Protein AF-A0A443KD99-F1 (afdb_monomer_lite)

Secondary structure (DSSP, 8-state):
--------S------S-TTSHHHHHHHHHHHHS-EE-TTS-EE----EEEE--SS-HHHHHHHHHHTGGGTEEEEEEEPPBTTBPPPSS-SS----EETTEEEEEEEHHHHHHHHHHHHHHHHHTT------

Foldseek 3Di:
DDDDDDDDDPDDDPPDDLVPPVVLVVVVCVQADWDADPVRDTDHNQAAEDECPDDCNLVLQLSCQVCVVSHYAYEYEDDDDPNDFDAQWDPDFAPDHHNRGGYTHGRPVNVVVVVVVVVVVCVVVPDDPDDD

Radius of gyration: 18.33 Å; chains: 1; bounding box: 35×51×42 Å

InterPro domains:
  IPR046454 Terminase large subunit GpA, endonuclease domain [PF20454] (13-112)

Structure (mmCIF, N/CA/C/O backbone):
data_AF-A0A443KD99-F1
#
_entry.id   AF-A0A443KD99-F1
#
loop_
_atom_site.group_PDB
_atom_site.id
_atom_site.type_symbol
_atom_site.label_atom_id
_atom_site.label_alt_id
_atom_site.label_comp_id
_atom_site.label_asym_id
_atom_site.label_entity_id
_atom_site.label_seq_id
_atom_site.pdbx_PDB_ins_code
_atom_site.Cartn_x
_atom_site.Cartn_y
_atom_site.Cartn_z
_atom_site.occupancy
_atom_site.B_iso_or_equiv
_atom_site.auth_seq_id
_atom_site.auth_comp_id
_atom_site.auth_asym_id
_atom_site.auth_atom_id
_atom_site.pdbx_PDB_model_num
ATOM 1 N N . MET A 1 1 ? 1.699 -33.274 19.079 1.00 33.53 1 MET A N 1
ATOM 2 C CA . MET A 1 1 ? 2.355 -32.580 20.207 1.00 33.53 1 MET A CA 1
ATOM 3 C C . MET A 1 1 ? 2.317 -31.090 19.929 1.00 33.53 1 MET A C 1
ATOM 5 O O . MET A 1 1 ? 2.845 -30.644 18.921 1.00 33.53 1 MET A O 1
ATOM 9 N N . SER A 1 2 ? 1.568 -30.382 20.767 1.00 38.94 2 SER A N 1
ATOM 10 C CA . SER A 1 2 ? 1.243 -28.957 20.718 1.00 38.94 2 SER A CA 1
ATOM 11 C C . SER A 1 2 ? 2.465 -28.048 20.771 1.00 38.94 2 SER A C 1
ATOM 13 O O . SER A 1 2 ? 3.396 -28.336 21.519 1.00 38.94 2 SER A O 1
ATOM 15 N N . ARG A 1 3 ? 2.362 -26.872 20.151 1.00 29.53 3 ARG A N 1
ATOM 16 C CA . ARG A 1 3 ? 2.808 -25.624 20.780 1.00 29.53 3 ARG A CA 1
ATOM 17 C C . ARG A 1 3 ? 1.853 -24.501 20.383 1.00 29.53 3 ARG A C 1
ATOM 19 O O . ARG A 1 3 ? 1.919 -23.978 19.279 1.00 29.53 3 ARG A O 1
ATOM 26 N N . SER A 1 4 ? 0.945 -24.187 21.301 1.00 40.94 4 SER A N 1
ATOM 27 C CA . SER A 1 4 ? 0.248 -22.906 21.343 1.00 40.94 4 SER A CA 1
ATOM 28 C C . SER A 1 4 ? 1.283 -21.830 21.672 1.00 40.94 4 SER A C 1
ATOM 30 O O . SER A 1 4 ? 2.039 -21.996 22.630 1.00 40.94 4 SER A O 1
ATOM 32 N N . LEU A 1 5 ? 1.333 -20.755 20.889 1.00 42.16 5 LEU A N 1
ATOM 33 C CA . LEU A 1 5 ? 2.074 -19.543 21.231 1.00 42.16 5 LEU A CA 1
ATOM 34 C C . LEU A 1 5 ? 1.080 -18.400 21.394 1.00 42.16 5 LEU A C 1
ATOM 36 O O . LEU A 1 5 ? 0.103 -18.297 20.653 1.00 42.16 5 LEU A O 1
ATOM 40 N N . GLY A 1 6 ? 1.313 -17.641 22.460 1.00 33.31 6 GLY A N 1
ATOM 41 C CA . GLY A 1 6 ? 0.412 -16.657 23.029 1.00 33.31 6 GLY A CA 1
ATOM 42 C C . GLY A 1 6 ? 0.097 -15.499 22.095 1.00 33.31 6 GLY A C 1
ATOM 43 O O . GLY A 1 6 ? 0.877 -15.116 21.228 1.00 33.31 6 GLY A O 1
ATOM 44 N N . SER A 1 7 ? -1.088 -14.950 22.324 1.00 47.06 7 SER A N 1
ATOM 45 C CA . SER A 1 7 ? -1.572 -13.702 21.766 1.00 47.06 7 SER A CA 1
ATOM 46 C C . SER A 1 7 ? -0.872 -12.516 22.434 1.00 47.06 7 SER A C 1
ATOM 48 O O . SER A 1 7 ? -1.241 -12.158 23.549 1.00 47.06 7 SER A O 1
ATOM 50 N N . GLU A 1 8 ? 0.078 -11.876 21.755 1.00 39.41 8 GLU A N 1
ATOM 51 C CA . GLU A 1 8 ? 0.564 -10.534 22.104 1.00 39.41 8 GLU A CA 1
ATOM 52 C C . GLU A 1 8 ? 0.848 -9.747 20.811 1.00 39.41 8 GLU A C 1
ATOM 54 O O . GLU A 1 8 ? 1.660 -10.161 19.991 1.00 39.41 8 GLU A O 1
ATOM 59 N N . GLY A 1 9 ? 0.147 -8.621 20.617 1.00 40.78 9 GLY A N 1
ATOM 60 C CA . GLY A 1 9 ? 0.371 -7.671 19.517 1.00 40.78 9 GLY A CA 1
ATOM 61 C C . GLY A 1 9 ? -0.291 -8.051 18.186 1.00 40.78 9 GLY A C 1
ATOM 62 O O . GLY A 1 9 ? 0.169 -8.934 17.473 1.00 40.78 9 GLY A O 1
ATOM 63 N N . GLY A 1 10 ? -1.369 -7.350 17.818 1.00 38.62 10 GLY A N 1
ATOM 64 C CA . GLY A 1 10 ? -2.154 -7.580 16.597 1.00 38.62 10 GLY A CA 1
ATOM 65 C C . GLY A 1 10 ? -1.436 -7.209 15.293 1.00 38.62 10 GLY A C 1
ATOM 66 O O . GLY A 1 10 ? -1.831 -6.264 14.617 1.00 38.62 10 GLY A O 1
ATOM 67 N N . GLY A 1 11 ? -0.400 -7.960 14.932 1.00 37.31 11 GLY A N 1
ATOM 68 C CA . GLY A 1 11 ? 0.094 -8.087 13.567 1.00 37.31 11 GLY A CA 1
ATOM 69 C C . GLY A 1 11 ? -0.147 -9.519 13.105 1.00 37.31 11 GLY A C 1
ATOM 70 O O . GLY A 1 11 ? 0.394 -10.452 13.689 1.00 37.31 11 GLY A O 1
ATOM 71 N N . HIS A 1 12 ? -0.976 -9.716 12.079 1.00 50.78 12 HIS A N 1
ATOM 72 C CA . HIS A 1 12 ? -1.122 -11.039 11.470 1.00 50.78 12 HIS A CA 1
ATOM 73 C C . HIS A 1 12 ? 0.092 -11.287 10.568 1.00 50.78 12 HIS A C 1
ATOM 75 O O . HIS A 1 12 ? 0.212 -10.689 9.499 1.00 50.78 12 HIS A O 1
ATOM 81 N N . VAL A 1 13 ? 1.033 -12.110 11.034 1.00 49.91 13 VAL A N 1
ATOM 82 C CA . VAL A 1 13 ? 2.176 -12.565 10.234 1.00 49.91 13 VAL A CA 1
ATOM 83 C C . VAL A 1 13 ? 1.740 -13.818 9.488 1.00 49.91 13 VAL A C 1
ATOM 85 O O . VAL A 1 13 ? 1.624 -14.896 10.067 1.00 49.91 13 VAL A O 1
ATOM 88 N N . THR A 1 14 ? 1.492 -13.682 8.187 1.00 53.12 14 THR A N 1
ATOM 89 C CA . THR A 1 14 ? 1.268 -14.843 7.323 1.00 53.12 14 THR A CA 1
ATOM 90 C C . THR A 1 14 ? 2.623 -15.273 6.765 1.00 53.12 14 THR A C 1
ATOM 92 O O . THR A 1 14 ? 3.064 -14.773 5.737 1.00 53.12 14 THR A O 1
ATOM 95 N N . GLU A 1 15 ? 3.333 -16.154 7.470 1.00 52.06 15 GLU A N 1
ATOM 96 C CA . GLU A 1 15 ? 4.566 -16.780 6.968 1.00 52.06 15 GLU A CA 1
ATOM 97 C C . GLU A 1 15 ? 4.201 -17.847 5.928 1.00 52.06 15 GLU A 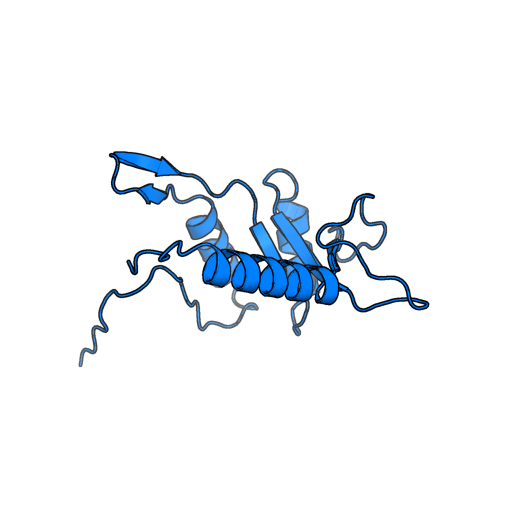C 1
ATOM 99 O O . GLU A 1 15 ? 4.204 -19.039 6.228 1.00 52.06 15 GLU A O 1
ATOM 104 N N . ARG A 1 16 ? 3.748 -17.427 4.739 1.00 54.94 16 ARG A N 1
ATOM 105 C CA . ARG A 1 16 ? 3.345 -18.330 3.648 1.00 54.94 16 ARG A CA 1
ATOM 106 C C . ARG A 1 16 ? 3.658 -17.737 2.278 1.00 54.94 16 ARG A C 1
ATOM 108 O O . ARG A 1 16 ? 3.660 -16.518 2.113 1.00 54.94 16 ARG A O 1
ATOM 115 N N . ASP A 1 17 ? 3.937 -18.615 1.318 1.00 57.75 17 ASP A N 1
ATOM 116 C CA . ASP A 1 17 ? 4.307 -18.266 -0.054 1.00 57.75 17 ASP A CA 1
ATOM 117 C C . ASP A 1 17 ? 3.156 -17.500 -0.752 1.00 57.75 17 ASP A C 1
ATOM 119 O O . ASP A 1 17 ? 2.040 -18.026 -0.824 1.00 57.75 17 ASP A O 1
ATOM 123 N N . PRO A 1 18 ? 3.374 -16.266 -1.257 1.00 58.03 18 PRO A N 1
ATOM 124 C CA . PRO A 1 18 ? 2.324 -15.478 -1.904 1.00 58.03 18 PRO A CA 1
ATOM 125 C C . PRO A 1 18 ? 1.807 -16.088 -3.216 1.00 58.03 18 PRO A C 1
ATOM 127 O O . PRO A 1 18 ? 0.795 -15.611 -3.740 1.00 58.03 18 PRO A O 1
ATOM 130 N N . ASP A 1 19 ? 2.488 -17.101 -3.762 1.00 59.34 19 ASP A N 1
ATOM 131 C CA 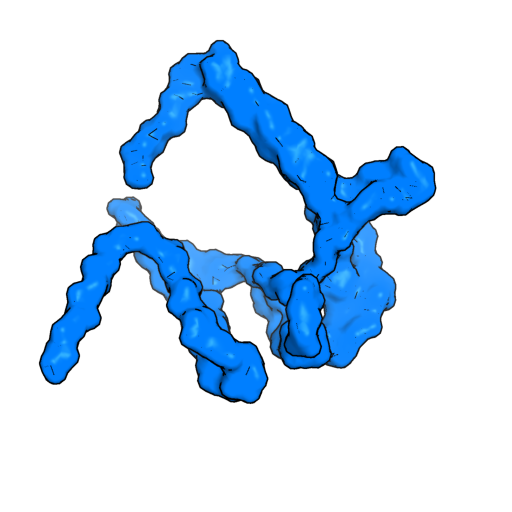. ASP A 1 19 ? 2.025 -17.851 -4.935 1.00 59.34 19 ASP A CA 1
ATOM 132 C C . ASP A 1 19 ? 0.924 -18.862 -4.593 1.00 59.34 19 ASP A C 1
ATOM 134 O O . ASP A 1 19 ? 0.201 -19.340 -5.473 1.00 59.34 19 ASP A O 1
ATOM 138 N N . GLU A 1 20 ? 0.706 -19.142 -3.309 1.00 64.88 20 GLU A N 1
ATOM 139 C CA . GLU A 1 20 ? -0.433 -19.934 -2.891 1.00 64.88 20 GLU A CA 1
ATOM 140 C C . GLU A 1 20 ? -1.698 -19.060 -2.845 1.00 64.88 20 GLU A C 1
ATOM 142 O O . GLU A 1 20 ? -1.835 -18.147 -2.029 1.00 64.88 20 GLU A O 1
ATOM 147 N N . GLY A 1 21 ? -2.686 -19.373 -3.693 1.00 67.19 21 GLY A N 1
ATOM 148 C CA . GLY A 1 21 ? -3.940 -18.610 -3.803 1.00 67.19 21 GLY A CA 1
ATOM 149 C C . GLY A 1 21 ? -4.710 -18.414 -2.484 1.00 67.19 21 GLY A C 1
ATOM 150 O O . GLY A 1 21 ? -5.529 -17.500 -2.378 1.00 67.19 21 GLY A O 1
ATOM 151 N N . HIS A 1 22 ? -4.421 -19.220 -1.458 1.00 78.12 22 HIS A N 1
ATOM 152 C CA . HIS A 1 22 ? -5.004 -19.080 -0.126 1.00 78.12 22 HIS A CA 1
ATOM 153 C C . HIS A 1 22 ? -4.542 -17.801 0.608 1.00 78.12 22 HIS A C 1
ATOM 155 O O . HIS A 1 22 ? -5.304 -17.270 1.413 1.00 78.12 22 HIS A O 1
ATOM 161 N N . VAL A 1 23 ? -3.349 -17.266 0.308 1.00 84.88 23 VAL A N 1
ATOM 162 C CA . VAL A 1 23 ? -2.808 -16.051 0.950 1.00 84.88 23 VAL A CA 1
ATOM 163 C C . VAL A 1 23 ? -3.633 -14.819 0.582 1.00 84.88 23 VAL A C 1
ATOM 165 O O . VAL A 1 23 ? -3.979 -14.012 1.443 1.00 84.88 23 VAL A O 1
ATOM 168 N N . TRP A 1 24 ? -4.019 -14.688 -0.688 1.00 89.31 24 TRP A N 1
ATOM 169 C CA . TRP A 1 24 ? -4.824 -13.557 -1.159 1.00 89.31 24 TRP A CA 1
ATOM 170 C C . TRP A 1 24 ? -6.253 -13.583 -0.612 1.00 89.31 24 TRP A C 1
ATOM 172 O O . TRP A 1 24 ? -6.808 -12.532 -0.290 1.00 89.31 24 TRP A O 1
ATOM 182 N N . ALA A 1 25 ? -6.842 -14.774 -0.479 1.00 90.94 25 ALA A N 1
ATOM 183 C CA . ALA A 1 25 ? -8.156 -14.943 0.139 1.00 90.94 25 ALA A CA 1
ATOM 184 C C . ALA A 1 25 ? -8.125 -14.595 1.636 1.00 90.94 25 ALA A C 1
ATOM 186 O O . ALA A 1 25 ? -9.025 -13.922 2.139 1.00 90.94 25 ALA A O 1
ATOM 187 N N . GLU A 1 26 ? -7.063 -14.998 2.333 1.00 91.12 26 GLU A N 1
ATOM 188 C CA . GLU A 1 26 ? -6.846 -14.647 3.735 1.00 91.12 26 GLU A CA 1
ATOM 189 C C . GLU A 1 26 ? -6.632 -13.136 3.911 1.00 91.12 26 GLU A C 1
ATOM 191 O O . GLU A 1 26 ? -7.225 -12.530 4.802 1.00 91.12 26 GLU A O 1
ATOM 196 N N . LEU A 1 27 ? -5.871 -12.491 3.020 1.00 91.88 27 LEU A N 1
ATOM 197 C CA . LEU A 1 27 ? -5.701 -11.037 3.031 1.00 91.88 27 LEU A CA 1
ATOM 198 C C . LEU A 1 27 ? -7.034 -10.300 2.850 1.00 91.88 27 LEU A C 1
ATOM 200 O O . LEU A 1 27 ? -7.285 -9.301 3.526 1.00 91.88 27 LEU A O 1
ATOM 204 N N . ASP A 1 28 ? -7.905 -10.787 1.967 1.00 94.00 28 ASP A N 1
ATOM 205 C CA . ASP A 1 28 ? -9.251 -10.236 1.817 1.00 94.00 28 ASP A CA 1
ATOM 206 C C . ASP A 1 28 ? -10.088 -10.395 3.079 1.00 94.00 28 ASP A C 1
ATOM 208 O O . ASP A 1 28 ? -10.774 -9.449 3.476 1.00 94.00 28 ASP A O 1
ATOM 212 N N . ARG A 1 29 ? -10.020 -11.571 3.712 1.00 94.38 29 ARG A N 1
ATOM 213 C CA . ARG A 1 29 ? -10.704 -11.832 4.977 1.00 94.38 29 ARG A CA 1
ATOM 214 C C . ARG A 1 29 ? -10.253 -10.822 6.026 1.00 94.38 29 ARG A C 1
ATOM 216 O O . ARG A 1 29 ? -11.086 -10.100 6.553 1.00 94.38 29 ARG A O 1
ATOM 223 N N . ILE A 1 30 ? -8.944 -10.695 6.247 1.00 93.50 30 ILE A N 1
ATOM 224 C CA . ILE A 1 30 ? -8.361 -9.758 7.220 1.00 93.50 30 ILE A CA 1
ATOM 225 C C . ILE A 1 30 ? -8.772 -8.316 6.921 1.00 93.50 30 ILE A C 1
ATOM 227 O O . ILE A 1 30 ? -9.159 -7.583 7.825 1.00 93.50 30 ILE A O 1
ATOM 231 N N . ARG A 1 31 ? -8.694 -7.890 5.654 1.00 94.81 31 ARG A N 1
ATOM 232 C CA . ARG A 1 31 ? -9.037 -6.517 5.260 1.00 94.81 31 ARG A CA 1
ATOM 233 C C . ARG A 1 31 ? -10.501 -6.173 5.505 1.00 94.81 31 ARG A C 1
ATOM 235 O O . ARG A 1 31 ? -10.811 -5.017 5.785 1.00 94.81 31 ARG A O 1
ATOM 242 N N . ARG A 1 32 ? -11.398 -7.136 5.299 1.00 94.81 32 ARG A N 1
ATOM 243 C CA . ARG A 1 32 ? -12.848 -6.929 5.396 1.00 94.81 32 ARG A CA 1
ATOM 244 C C . ARG A 1 32 ? -13.379 -7.197 6.801 1.00 94.81 32 ARG A C 1
ATOM 246 O O . ARG A 1 32 ? -14.463 -6.708 7.121 1.00 94.81 32 ARG A O 1
ATOM 253 N N . GLU A 1 33 ? -12.618 -7.915 7.624 1.00 95.25 33 GLU A N 1
ATOM 254 C CA . GLU A 1 33 ? -12.948 -8.188 9.018 1.00 95.25 33 GLU A CA 1
ATOM 255 C C . GLU A 1 33 ? -13.107 -6.869 9.799 1.00 95.25 33 GLU A C 1
ATOM 257 O O . GLU A 1 33 ? -12.209 -6.017 9.789 1.00 95.25 33 GLU A O 1
ATOM 262 N N . PRO A 1 34 ? -14.244 -6.663 10.479 1.00 95.25 34 PRO A N 1
ATOM 263 C CA . PRO A 1 34 ? -14.415 -5.530 11.371 1.00 95.25 34 PRO A CA 1
ATOM 264 C C . PRO A 1 34 ? -13.509 -5.665 12.607 1.00 95.25 34 PRO A C 1
ATOM 266 O O . PRO A 1 34 ? -13.449 -6.716 13.238 1.00 95.25 34 PRO A O 1
ATOM 269 N N . ILE A 1 35 ? -12.824 -4.587 12.986 1.00 94.69 35 ILE A N 1
ATOM 270 C CA . ILE A 1 35 ? -11.893 -4.563 14.121 1.00 94.69 35 ILE A CA 1
ATOM 271 C C . ILE A 1 35 ? -12.611 -3.967 15.341 1.00 94.69 35 ILE A C 1
ATOM 273 O O . ILE A 1 35 ? -12.860 -2.754 15.351 1.00 94.69 35 ILE A O 1
ATOM 277 N N . PRO A 1 36 ? -12.942 -4.761 16.376 1.00 93.62 36 PRO A N 1
ATOM 278 C CA . PRO A 1 36 ? -13.505 -4.229 17.610 1.00 93.62 36 PRO A CA 1
ATOM 279 C C . PRO A 1 36 ? -12.443 -3.431 18.375 1.00 93.62 36 PRO A C 1
ATOM 281 O O . PRO A 1 36 ? -11.281 -3.833 18.462 1.00 93.62 36 PRO A O 1
ATOM 284 N N . ILE A 1 37 ? -12.840 -2.299 18.950 1.00 92.88 37 ILE A N 1
ATOM 285 C CA . ILE A 1 37 ? -11.975 -1.466 19.789 1.00 92.88 37 ILE A CA 1
ATOM 286 C C . ILE A 1 37 ? -12.538 -1.347 21.210 1.00 92.88 37 ILE A C 1
ATOM 288 O O . ILE A 1 37 ? -13.719 -1.579 21.453 1.00 92.88 37 ILE A O 1
ATOM 292 N N . GLY A 1 38 ? -11.672 -1.016 22.173 1.00 90.94 38 GLY A N 1
ATOM 293 C CA . GLY A 1 38 ? -11.990 -1.080 23.608 1.00 90.94 38 GLY A 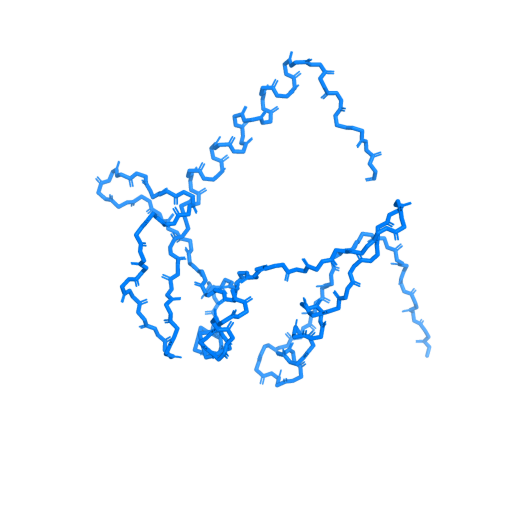CA 1
ATOM 294 C C . GLY A 1 38 ? -13.110 -0.150 24.092 1.00 90.94 38 GLY A C 1
ATOM 295 O O . GLY A 1 38 ? -13.565 -0.303 25.218 1.00 90.94 38 GLY A O 1
ATOM 296 N N . ASP A 1 39 ? -13.568 0.787 23.261 1.00 91.69 39 ASP A N 1
ATOM 297 C CA . ASP A 1 39 ? -14.701 1.679 23.544 1.00 91.69 39 ASP A CA 1
ATOM 298 C C . ASP A 1 39 ? -16.056 1.123 23.046 1.00 91.69 39 ASP A C 1
ATOM 300 O O . ASP A 1 39 ? -17.064 1.828 23.072 1.00 91.69 39 ASP A O 1
ATOM 304 N N . GLY A 1 40 ? -16.090 -0.132 22.578 1.00 91.19 40 GLY A N 1
ATOM 305 C CA . GLY A 1 40 ? -17.292 -0.807 22.078 1.00 91.19 40 GLY A CA 1
ATOM 306 C C . GLY A 1 40 ? -17.625 -0.512 20.612 1.00 91.19 40 GLY A C 1
ATOM 307 O O . GLY A 1 40 ? -18.578 -1.078 20.075 1.00 91.19 40 GLY A O 1
ATOM 308 N N . ARG A 1 41 ? -16.854 0.344 19.931 1.00 94.56 41 ARG A N 1
ATOM 309 C CA . ARG A 1 41 ? -17.021 0.590 18.495 1.00 94.56 41 ARG A CA 1
ATOM 310 C C . ARG A 1 41 ? -16.298 -0.460 17.661 1.00 94.56 41 ARG A C 1
ATOM 312 O O . ARG A 1 41 ? -15.462 -1.228 18.131 1.00 94.56 41 ARG A O 1
ATOM 319 N N . THR A 1 42 ? -16.610 -0.441 16.372 1.00 95.69 42 THR A N 1
ATOM 320 C CA . THR A 1 42 ? -15.958 -1.264 15.357 1.00 95.69 42 THR A CA 1
ATOM 321 C C . THR A 1 42 ? -15.346 -0.371 14.283 1.00 95.69 42 THR A C 1
ATOM 323 O O . THR A 1 42 ? -15.972 0.592 13.834 1.00 95.69 42 THR A O 1
ATOM 326 N N . LEU A 1 43 ? -14.109 -0.668 13.888 1.00 94.56 43 LEU A N 1
ATOM 327 C CA . LEU A 1 43 ? -13.386 0.013 12.818 1.00 94.56 43 LEU A CA 1
ATOM 328 C C . LEU A 1 43 ? -13.252 -0.905 11.603 1.00 94.56 43 LEU A C 1
ATOM 330 O O . LEU A 1 43 ? -13.090 -2.110 11.739 1.00 94.56 43 LEU A O 1
ATOM 334 N N . HIS A 1 44 ? -13.261 -0.320 10.408 1.00 94.44 44 HIS A N 1
ATOM 335 C CA . HIS A 1 44 ? -12.993 -1.038 9.164 1.00 94.44 44 HIS A CA 1
ATOM 336 C C . HIS A 1 44 ? -11.740 -0.481 8.501 1.00 94.44 44 HIS A C 1
ATOM 338 O O . HIS A 1 44 ? -11.534 0.738 8.483 1.00 94.44 44 HIS A O 1
ATOM 344 N N . ILE A 1 45 ? -10.937 -1.357 7.900 1.00 94.56 45 ILE A N 1
ATOM 345 C CA . ILE A 1 45 ? -9.795 -0.949 7.084 1.00 94.56 45 ILE A CA 1
ATOM 346 C C . ILE A 1 45 ? -10.328 -0.258 5.823 1.00 94.56 45 ILE A C 1
ATOM 348 O O . ILE A 1 45 ? -10.901 -0.881 4.935 1.00 94.56 45 ILE A O 1
ATOM 352 N N . GLN A 1 46 ? -10.152 1.063 5.755 1.00 94.88 46 GLN A N 1
ATOM 353 C CA . GLN A 1 46 ? -10.662 1.897 4.658 1.00 94.88 46 GLN A CA 1
ATOM 354 C C . GLN A 1 46 ? -9.765 1.898 3.415 1.00 94.88 46 GLN A C 1
ATOM 356 O O . GLN A 1 46 ? -10.207 2.327 2.352 1.00 94.88 46 GLN A O 1
ATOM 361 N N . ALA A 1 47 ? -8.502 1.498 3.554 1.00 94.81 47 ALA A N 1
ATOM 362 C CA . ALA A 1 47 ? -7.525 1.412 2.476 1.00 94.81 47 ALA A CA 1
ATOM 363 C C . ALA A 1 47 ? -6.399 0.450 2.872 1.00 94.81 47 ALA A C 1
ATOM 365 O O . ALA A 1 47 ? -6.101 0.297 4.056 1.00 94.81 47 ALA A O 1
ATOM 366 N N . CYS A 1 48 ? -5.768 -0.184 1.887 1.00 95.12 48 CYS A N 1
ATOM 367 C CA . CYS A 1 48 ? -4.654 -1.103 2.099 1.00 95.12 48 CYS A CA 1
ATOM 368 C C . CYS A 1 48 ? -3.588 -0.889 1.023 1.00 95.12 48 CYS A C 1
ATOM 370 O O . CYS A 1 48 ? -3.909 -0.757 -0.156 1.00 95.12 48 CYS A O 1
ATOM 372 N N . CYS A 1 49 ? -2.324 -0.880 1.434 1.00 94.19 49 CYS A N 1
ATOM 373 C CA . CYS A 1 49 ? -1.182 -0.775 0.536 1.00 94.19 49 CYS A CA 1
ATOM 374 C C . CYS A 1 49 ? -0.399 -2.087 0.559 1.00 94.19 49 CYS A C 1
ATOM 376 O O . CYS A 1 49 ? -0.160 -2.630 1.637 1.00 94.19 49 CYS A O 1
ATOM 378 N N . ILE A 1 50 ? 0.024 -2.562 -0.609 1.00 93.50 50 ILE A N 1
ATOM 379 C CA . ILE A 1 50 ? 0.826 -3.777 -0.760 1.00 93.50 50 ILE A CA 1
ATOM 380 C C . ILE A 1 50 ? 2.108 -3.405 -1.493 1.00 93.50 50 ILE A C 1
ATOM 382 O O . ILE A 1 50 ? 2.058 -2.829 -2.581 1.00 93.50 50 ILE A O 1
ATOM 386 N N . ASP A 1 51 ? 3.246 -3.689 -0.868 1.00 91.25 51 ASP A N 1
ATOM 387 C CA . ASP A 1 51 ? 4.554 -3.335 -1.404 1.00 91.25 51 ASP A CA 1
ATOM 388 C C . ASP A 1 51 ? 4.963 -4.269 -2.547 1.00 91.25 51 ASP A C 1
ATOM 390 O O . ASP A 1 51 ? 4.795 -5.487 -2.482 1.00 91.25 51 ASP A O 1
ATOM 394 N N . THR A 1 52 ? 5.487 -3.673 -3.613 1.00 90.19 52 THR A N 1
ATOM 395 C CA . THR A 1 52 ? 5.937 -4.381 -4.815 1.00 90.19 52 THR A CA 1
ATOM 396 C C . THR A 1 52 ? 7.416 -4.785 -4.754 1.00 90.19 52 THR A C 1
ATOM 398 O O . THR A 1 52 ? 7.918 -5.368 -5.704 1.00 90.19 52 THR A O 1
ATOM 401 N N . GLY A 1 53 ? 8.141 -4.557 -3.655 1.00 76.88 53 GLY A N 1
ATOM 402 C CA . GLY A 1 53 ? 9.584 -4.812 -3.530 1.00 76.88 53 GLY A CA 1
ATOM 403 C C . GLY A 1 53 ? 10.035 -6.284 -3.526 1.00 76.88 53 GLY A C 1
ATOM 404 O O . GLY A 1 53 ? 11.125 -6.581 -3.041 1.00 76.88 53 GLY A O 1
ATOM 405 N N . GLY A 1 54 ? 9.227 -7.217 -4.037 1.00 75.19 54 GLY A N 1
ATOM 406 C CA . GLY A 1 54 ? 9.485 -8.661 -4.041 1.00 75.19 54 GLY A CA 1
ATOM 407 C C . GLY A 1 54 ? 9.391 -9.313 -5.426 1.00 75.19 54 GLY A C 1
ATOM 408 O O . GLY A 1 54 ? 9.316 -8.645 -6.452 1.00 75.19 54 GLY A O 1
ATOM 409 N N . ARG A 1 55 ? 9.386 -10.652 -5.464 1.00 77.00 55 ARG A N 1
ATOM 410 C CA . ARG A 1 55 ? 9.310 -11.438 -6.716 1.00 77.00 55 ARG A CA 1
ATOM 411 C C . ARG A 1 55 ? 7.908 -11.459 -7.338 1.00 77.00 55 ARG A C 1
ATOM 413 O O . ARG A 1 55 ? 7.782 -11.657 -8.541 1.00 77.00 55 ARG A O 1
ATOM 420 N N . ASN A 1 56 ? 6.871 -11.171 -6.550 1.00 84.69 56 ASN A N 1
ATOM 421 C CA . ASN A 1 56 ? 5.479 -11.451 -6.924 1.00 84.69 56 ASN A CA 1
ATOM 422 C C . ASN A 1 56 ? 4.729 -10.171 -7.336 1.00 84.69 56 ASN A C 1
ATOM 424 O O . ASN A 1 56 ? 3.541 -10.011 -7.059 1.00 84.69 56 ASN A O 1
ATOM 428 N N . ILE A 1 57 ? 5.425 -9.241 -8.003 1.00 90.12 57 ILE A N 1
ATOM 429 C CA . ILE A 1 57 ? 4.883 -7.932 -8.412 1.00 90.12 57 ILE A CA 1
ATOM 430 C C . ILE A 1 57 ? 3.613 -8.092 -9.245 1.00 90.12 57 ILE A C 1
ATOM 432 O O . ILE A 1 57 ? 2.635 -7.391 -9.008 1.00 90.12 57 ILE A O 1
ATOM 436 N N . ASP A 1 58 ? 3.601 -9.027 -10.197 1.00 90.69 58 ASP A N 1
ATOM 437 C CA . ASP A 1 58 ? 2.439 -9.233 -11.065 1.00 90.69 58 ASP A CA 1
ATOM 438 C C . ASP A 1 58 ? 1.216 -9.738 -10.287 1.00 90.69 58 ASP A C 1
ATOM 440 O O . ASP A 1 58 ? 0.098 -9.301 -10.568 1.00 90.69 58 ASP A O 1
ATOM 444 N N . ALA A 1 59 ? 1.413 -10.575 -9.263 1.00 90.31 59 ALA A N 1
ATOM 445 C CA . ALA A 1 59 ? 0.341 -11.022 -8.374 1.00 90.31 59 ALA A CA 1
ATOM 446 C C . ALA A 1 59 ? -0.189 -9.867 -7.507 1.00 90.31 59 ALA A C 1
ATOM 448 O O . ALA A 1 59 ? -1.400 -9.646 -7.456 1.00 90.31 59 ALA A O 1
ATOM 449 N N . VAL A 1 60 ? 0.707 -9.069 -6.909 1.00 92.56 60 VAL A N 1
ATOM 450 C CA . VAL A 1 60 ? 0.355 -7.862 -6.135 1.00 92.56 60 VAL A CA 1
ATOM 451 C C . VAL A 1 60 ? -0.453 -6.887 -6.990 1.00 92.56 60 VAL A C 1
ATOM 453 O O . VAL A 1 60 ? -1.517 -6.414 -6.584 1.00 92.56 60 VAL A O 1
ATOM 456 N N . CYS A 1 61 ? 0.034 -6.598 -8.195 1.00 93.44 61 CYS A N 1
ATOM 457 C CA . CYS A 1 61 ? -0.622 -5.698 -9.125 1.00 93.44 61 CYS A CA 1
ATOM 458 C C . CYS A 1 61 ? -1.984 -6.244 -9.573 1.00 93.44 61 CYS A C 1
ATOM 460 O O . CYS A 1 61 ? -2.971 -5.516 -9.507 1.00 93.44 61 CYS A O 1
ATOM 462 N N . SER A 1 62 ? -2.082 -7.524 -9.938 1.00 94.19 62 SER A N 1
ATOM 463 C CA . SER A 1 62 ? -3.360 -8.142 -10.323 1.00 94.19 62 SER A CA 1
ATOM 464 C C . SER A 1 62 ? -4.381 -8.092 -9.180 1.00 94.19 62 SER A C 1
ATOM 466 O O . SER A 1 62 ? -5.542 -7.724 -9.383 1.00 94.19 62 SER A O 1
ATOM 468 N N . TYR A 1 63 ? -3.942 -8.391 -7.954 1.00 93.50 63 TYR A N 1
ATOM 469 C CA . TYR A 1 63 ? -4.776 -8.324 -6.756 1.00 93.50 63 TYR A CA 1
ATOM 470 C C . TYR A 1 63 ? -5.291 -6.902 -6.488 1.00 93.50 63 TYR A C 1
ATOM 472 O O . TYR A 1 63 ? -6.488 -6.715 -6.240 1.00 93.50 63 TYR A O 1
ATOM 480 N N . ALA A 1 64 ? -4.408 -5.901 -6.576 1.00 95.00 64 ALA A N 1
ATOM 481 C CA . ALA A 1 64 ? -4.751 -4.496 -6.374 1.00 95.00 64 ALA A CA 1
ATOM 482 C C . ALA A 1 64 ? -5.672 -3.956 -7.480 1.00 95.00 64 ALA A C 1
ATOM 484 O O . ALA A 1 64 ? -6.622 -3.229 -7.187 1.00 95.00 64 ALA A O 1
ATOM 485 N N . ALA A 1 65 ? -5.451 -4.344 -8.740 1.00 94.50 65 ALA A N 1
ATOM 486 C CA . ALA A 1 65 ? -6.286 -3.943 -9.872 1.00 94.50 65 ALA A CA 1
ATOM 487 C C . ALA A 1 65 ? -7.742 -4.389 -9.673 1.00 94.50 65 ALA A C 1
ATOM 489 O O . ALA A 1 65 ? -8.665 -3.569 -9.750 1.00 94.50 65 ALA A O 1
ATOM 490 N N . ALA A 1 66 ? -7.929 -5.666 -9.320 1.00 95.50 66 ALA A N 1
ATOM 491 C CA . ALA A 1 66 ? -9.236 -6.265 -9.063 1.00 95.50 66 ALA A CA 1
ATOM 492 C C . ALA A 1 66 ? -9.995 -5.593 -7.900 1.00 95.50 66 ALA A C 1
ATOM 494 O O . ALA A 1 66 ? -11.223 -5.621 -7.869 1.00 95.50 66 ALA A O 1
ATOM 495 N N . ARG A 1 67 ? -9.278 -4.959 -6.961 1.00 95.81 67 ARG A N 1
ATOM 496 C CA . ARG A 1 67 ? -9.824 -4.340 -5.735 1.00 95.81 67 ARG A CA 1
ATOM 497 C C . ARG A 1 67 ? -9.617 -2.829 -5.668 1.00 95.81 67 ARG A C 1
ATOM 499 O O . ARG A 1 67 ? -9.724 -2.226 -4.601 1.00 95.81 67 ARG A O 1
ATOM 506 N N . SER A 1 68 ? -9.380 -2.181 -6.804 1.00 92.81 68 SER A N 1
ATOM 507 C CA . SER A 1 68 ? -9.138 -0.732 -6.872 1.00 92.81 68 SER A CA 1
ATOM 508 C C . SER A 1 68 ? -10.278 0.103 -6.263 1.00 92.81 68 SER A C 1
ATOM 510 O O . SER A 1 68 ? -10.029 1.140 -5.645 1.00 92.81 68 SER A O 1
ATOM 512 N N . ARG A 1 69 ? -11.526 -0.381 -6.351 1.00 94.38 69 ARG A N 1
ATOM 513 C CA . ARG A 1 69 ? -12.715 0.243 -5.734 1.00 94.38 69 ARG A CA 1
ATOM 514 C C . ARG A 1 69 ? -12.718 0.181 -4.204 1.00 94.38 69 ARG A C 1
ATOM 516 O O . ARG A 1 69 ? -13.331 1.035 -3.574 1.00 94.38 69 ARG A O 1
ATOM 523 N N . GLU A 1 70 ? -12.012 -0.781 -3.615 1.00 95.19 70 GLU A N 1
ATOM 524 C CA . GLU A 1 70 ? -11.843 -0.934 -2.164 1.00 95.19 70 GLU A CA 1
ATOM 525 C C . GLU A 1 70 ? -10.585 -0.221 -1.636 1.00 95.19 70 GLU A C 1
ATOM 527 O O . GLU A 1 70 ? -10.161 -0.472 -0.508 1.00 95.19 70 GLU A O 1
ATOM 532 N N . ARG A 1 71 ? -9.966 0.650 -2.451 1.00 95.19 71 ARG A N 1
ATOM 533 C CA . ARG A 1 71 ? -8.746 1.398 -2.099 1.00 95.19 71 ARG A CA 1
ATOM 534 C C . ARG A 1 71 ? -7.583 0.473 -1.716 1.00 95.19 71 ARG A C 1
ATOM 536 O O . ARG A 1 71 ? -6.872 0.711 -0.740 1.00 95.19 71 ARG A O 1
ATOM 543 N N . VAL A 1 72 ? -7.408 -0.594 -2.496 1.00 96.06 72 VAL A N 1
ATOM 544 C CA . VAL A 1 72 ? -6.209 -1.438 -2.461 1.00 96.06 72 VAL A CA 1
ATOM 545 C C . VAL A 1 72 ? -5.204 -0.910 -3.476 1.00 96.06 72 VAL A C 1
ATOM 547 O O . VAL A 1 72 ? -5.523 -0.792 -4.660 1.00 96.06 72 VAL A O 1
ATOM 550 N N . TRP A 1 73 ? -3.998 -0.589 -3.017 1.00 95.25 73 TRP A N 1
ATOM 551 C CA . TRP A 1 73 ? -2.968 0.047 -3.832 1.00 95.25 73 TRP A CA 1
ATOM 552 C C . TRP A 1 73 ? -1.673 -0.756 -3.830 1.00 95.25 73 TRP A C 1
ATOM 554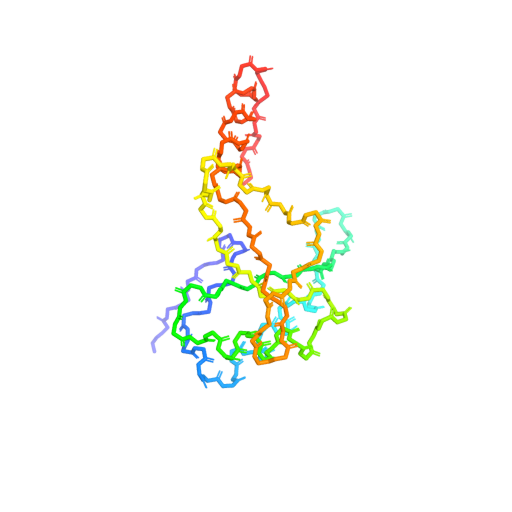 O O . TRP A 1 73 ? -1.148 -1.101 -2.774 1.00 95.25 73 TRP A O 1
ATOM 564 N N . ALA A 1 74 ? -1.136 -1.007 -5.022 1.00 95.19 74 ALA A N 1
ATOM 565 C CA . ALA A 1 74 ? 0.241 -1.452 -5.174 1.00 95.19 74 ALA A CA 1
ATOM 566 C C . ALA A 1 74 ? 1.159 -0.243 -4.960 1.00 95.19 74 ALA A C 1
ATOM 568 O O . ALA A 1 74 ? 0.974 0.788 -5.613 1.00 95.19 74 ALA A O 1
ATOM 569 N N . ILE A 1 75 ? 2.115 -0.350 -4.042 1.00 94.19 75 ILE A N 1
ATOM 570 C CA . ILE A 1 75 ? 3.054 0.728 -3.729 1.00 94.19 75 ILE A CA 1
ATOM 571 C C . ILE A 1 75 ? 4.486 0.321 -4.050 1.00 94.19 75 ILE A C 1
ATOM 573 O O . ILE A 1 75 ? 4.839 -0.858 -4.041 1.00 94.19 75 ILE A O 1
ATOM 577 N N . GLU A 1 76 ? 5.311 1.323 -4.312 1.00 91.25 76 GLU A N 1
ATOM 578 C CA . GLU A 1 76 ? 6.752 1.160 -4.447 1.00 91.25 76 GLU A CA 1
ATOM 579 C C . GLU A 1 76 ? 7.460 2.316 -3.741 1.00 91.25 76 GLU A C 1
ATOM 581 O O . GLU A 1 76 ? 7.012 3.469 -3.767 1.00 91.25 76 GLU A O 1
ATOM 586 N N . GLY A 1 77 ? 8.576 2.011 -3.084 1.00 89.25 77 GLY A N 1
ATOM 587 C CA . GLY A 1 77 ? 9.404 3.017 -2.439 1.00 89.25 77 GLY A CA 1
ATOM 588 C C . GLY A 1 77 ? 10.081 3.933 -3.458 1.00 89.25 77 GLY A C 1
ATOM 589 O O . GLY A 1 77 ? 10.951 3.515 -4.212 1.00 89.25 77 GLY A O 1
ATOM 590 N N . GLY A 1 78 ? 9.741 5.218 -3.429 1.00 87.38 78 GLY A N 1
ATOM 591 C CA . GLY A 1 78 ? 10.415 6.251 -4.205 1.00 87.38 78 GLY A CA 1
ATOM 592 C C . GLY A 1 78 ? 11.679 6.760 -3.516 1.00 87.38 78 GLY A C 1
ATOM 593 O O . GLY A 1 78 ? 11.632 7.215 -2.364 1.00 87.38 78 GLY A O 1
ATOM 594 N N . SER A 1 79 ? 12.789 6.736 -4.252 1.00 79.81 79 SER A N 1
ATOM 595 C CA . SER A 1 79 ? 14.021 7.471 -3.937 1.00 79.81 79 SER A CA 1
ATOM 596 C C . SER A 1 79 ? 13.990 8.879 -4.548 1.00 79.81 79 SER A C 1
ATOM 598 O O . SER A 1 79 ? 13.132 9.193 -5.375 1.00 79.81 79 SER A O 1
ATOM 600 N N . GLU A 1 80 ? 14.909 9.756 -4.132 1.00 81.06 80 GLU A N 1
ATOM 601 C CA . GLU A 1 80 ? 15.073 11.077 -4.756 1.00 81.06 80 GLU A CA 1
ATOM 602 C C . GLU A 1 80 ? 15.413 10.939 -6.246 1.00 81.06 80 GLU A C 1
ATOM 604 O O . GLU A 1 80 ? 16.283 10.159 -6.628 1.00 81.06 80 GLU A O 1
ATOM 609 N N . VAL A 1 81 ? 14.733 11.721 -7.088 1.00 75.06 81 VAL A N 1
ATOM 610 C CA . VAL A 1 81 ? 14.984 11.776 -8.536 1.00 75.06 81 VAL A CA 1
ATOM 611 C C . VAL A 1 81 ? 15.396 13.201 -8.883 1.00 75.06 81 VAL A C 1
ATOM 613 O O . VAL A 1 81 ? 14.688 14.153 -8.554 1.00 75.06 81 VAL A O 1
ATOM 616 N N . GLY A 1 82 ? 16.568 13.366 -9.503 1.00 78.00 82 GLY A N 1
ATOM 617 C CA . GLY A 1 82 ? 17.087 14.686 -9.885 1.00 78.00 82 GLY A CA 1
ATOM 618 C C . GLY A 1 82 ? 17.260 15.654 -8.704 1.00 78.00 82 GLY A C 1
ATOM 619 O O . GLY A 1 82 ? 16.994 16.844 -8.847 1.00 78.00 82 GLY A O 1
ATOM 620 N N . GLY A 1 83 ? 17.619 15.145 -7.519 1.00 78.81 83 GLY A N 1
ATOM 621 C CA . GLY A 1 83 ? 17.784 15.949 -6.299 1.00 78.81 83 GLY A CA 1
ATOM 622 C C . GLY A 1 83 ? 16.476 16.441 -5.665 1.00 78.81 83 GLY A C 1
ATOM 623 O O . GLY A 1 83 ? 16.511 17.231 -4.724 1.00 78.81 83 GLY A O 1
ATOM 624 N N . ARG A 1 84 ? 15.312 15.997 -6.162 1.00 80.12 84 ARG A N 1
ATOM 625 C CA . ARG A 1 84 ? 14.002 16.343 -5.596 1.00 80.12 84 ARG A CA 1
ATOM 626 C C . ARG A 1 84 ? 13.450 15.182 -4.779 1.00 80.12 84 ARG A C 1
ATOM 628 O O . ARG A 1 84 ? 13.425 14.034 -5.229 1.00 80.12 84 ARG A O 1
ATOM 635 N N . ARG A 1 85 ? 12.947 15.507 -3.587 1.00 82.25 85 ARG A N 1
ATOM 636 C CA . ARG A 1 85 ? 12.242 14.562 -2.716 1.00 82.25 85 ARG A CA 1
ATOM 637 C C . ARG A 1 85 ? 10.897 14.188 -3.301 1.00 82.25 85 ARG A C 1
ATOM 639 O O . ARG A 1 85 ? 10.092 15.062 -3.612 1.00 82.25 85 ARG A O 1
ATOM 646 N N . GLN A 1 86 ? 10.644 12.886 -3.361 1.00 88.69 86 GLN A N 1
ATOM 647 C CA . GLN A 1 86 ? 9.309 12.373 -3.628 1.00 88.69 86 GLN A CA 1
ATOM 648 C C . GLN A 1 86 ? 8.400 12.655 -2.420 1.00 88.69 86 GLN A C 1
ATOM 650 O O . GLN A 1 86 ? 8.857 12.534 -1.274 1.00 88.69 86 GLN A O 1
ATOM 655 N N . PRO A 1 87 ? 7.134 13.044 -2.639 1.00 90.25 87 PRO A N 1
ATOM 656 C CA . PRO A 1 87 ? 6.184 13.260 -1.554 1.00 90.25 87 PRO A CA 1
ATOM 657 C C . PRO A 1 87 ? 5.854 11.934 -0.857 1.00 90.25 87 PRO A C 1
ATOM 659 O O . PRO A 1 87 ? 5.941 10.874 -1.469 1.00 90.25 87 PRO A O 1
ATOM 662 N N . ILE A 1 88 ? 5.441 11.981 0.417 1.00 91.25 88 ILE A N 1
ATOM 663 C CA . ILE A 1 88 ? 5.050 10.773 1.175 1.00 91.25 88 ILE A CA 1
ATOM 664 C C . ILE A 1 88 ? 3.946 10.009 0.438 1.00 91.25 88 ILE A C 1
ATOM 666 O O . ILE A 1 88 ? 4.019 8.795 0.316 1.00 91.25 88 ILE A O 1
ATOM 670 N N . TRP A 1 89 ? 2.958 10.724 -0.092 1.00 91.69 89 TRP A N 1
ATOM 671 C CA . TRP A 1 89 ? 1.909 10.170 -0.936 1.00 91.69 89 TRP A CA 1
ATOM 672 C C . TRP A 1 89 ? 1.849 10.965 -2.246 1.00 91.69 89 TRP A C 1
ATOM 674 O O . TRP A 1 89 ? 1.971 12.195 -2.196 1.00 91.69 89 TRP A O 1
ATOM 684 N N . PRO A 1 90 ? 1.691 10.316 -3.412 1.00 87.81 90 PRO A N 1
ATOM 685 C CA . PRO A 1 90 ? 1.665 11.015 -4.686 1.00 87.81 90 PRO A CA 1
ATOM 686 C C . PRO A 1 90 ? 0.470 11.973 -4.763 1.00 87.81 90 PRO A C 1
ATOM 688 O O . PRO A 1 90 ? -0.672 11.612 -4.488 1.00 87.81 90 PRO A O 1
ATOM 691 N N . ILE A 1 91 ? 0.759 13.218 -5.145 1.00 86.69 91 ILE A N 1
ATOM 692 C CA . ILE A 1 91 ? -0.242 14.286 -5.305 1.00 86.69 91 ILE A CA 1
ATOM 693 C C . ILE A 1 91 ? -0.982 14.127 -6.641 1.00 86.69 91 ILE A C 1
ATOM 695 O O . ILE A 1 91 ? -2.142 14.505 -6.776 1.00 86.69 91 ILE A O 1
ATOM 699 N N . VAL A 1 92 ? -0.305 13.538 -7.628 1.00 85.00 92 VAL A N 1
ATOM 700 C CA . VAL A 1 92 ? -0.842 13.256 -8.959 1.00 85.00 92 VAL A CA 1
ATOM 701 C C . VAL A 1 92 ? -1.056 11.755 -9.093 1.00 85.00 92 VAL A C 1
ATOM 703 O O . VAL A 1 92 ? -0.267 10.961 -8.580 1.00 85.00 92 VAL A O 1
ATOM 706 N N . ALA A 1 93 ? -2.127 11.364 -9.785 1.00 80.06 93 ALA A N 1
ATOM 707 C CA . ALA A 1 93 ? -2.406 9.961 -10.051 1.00 80.06 93 ALA A CA 1
ATOM 708 C C . ALA A 1 93 ? -1.206 9.292 -10.751 1.00 80.06 93 ALA A C 1
ATOM 710 O O . ALA A 1 93 ? -0.666 9.871 -11.698 1.00 80.06 93 ALA A O 1
ATOM 711 N N . PRO A 1 94 ? -0.804 8.079 -10.337 1.00 84.81 94 PRO A N 1
ATOM 712 C CA . PRO A 1 94 ? 0.303 7.398 -10.984 1.00 84.81 94 PRO A CA 1
ATOM 713 C C . PRO A 1 94 ? -0.003 7.080 -12.446 1.00 84.81 94 PRO A C 1
ATOM 715 O O . PRO A 1 94 ? -1.119 6.671 -12.783 1.00 84.81 94 PRO A O 1
ATOM 718 N N . THR A 1 95 ? 1.008 7.252 -13.294 1.00 83.50 95 THR A N 1
ATOM 719 C CA . THR A 1 95 ? 0.965 6.917 -14.723 1.00 83.50 95 THR A CA 1
ATOM 720 C C . THR A 1 95 ? 1.493 5.513 -14.998 1.00 83.50 95 THR A C 1
ATOM 722 O O . THR A 1 95 ? 1.037 4.863 -15.935 1.00 83.50 95 THR A O 1
ATOM 725 N N . THR A 1 96 ? 2.414 5.018 -14.169 1.00 84.44 96 THR A N 1
ATOM 726 C CA . THR A 1 96 ? 2.951 3.661 -14.277 1.00 84.44 96 THR A CA 1
ATOM 727 C C . THR A 1 96 ? 1.872 2.635 -13.960 1.00 84.44 96 THR A C 1
ATOM 729 O O . THR A 1 96 ? 1.250 2.676 -12.892 1.00 84.44 96 THR A O 1
ATOM 732 N N . MET A 1 97 ? 1.683 1.690 -14.881 1.00 87.69 97 MET A N 1
ATOM 733 C CA . MET A 1 97 ? 0.767 0.572 -14.713 1.00 87.69 97 MET A CA 1
ATOM 734 C C . MET A 1 97 ? 1.462 -0.758 -14.971 1.00 87.69 97 MET A C 1
ATOM 736 O O . MET A 1 97 ? 2.286 -0.875 -15.876 1.00 87.69 97 MET A O 1
ATOM 740 N N . ARG A 1 98 ? 1.088 -1.773 -14.195 1.00 90.00 98 ARG A N 1
ATOM 741 C CA . ARG A 1 98 ? 1.517 -3.162 -14.372 1.00 90.00 98 ARG A CA 1
ATOM 742 C C . ARG A 1 98 ? 0.371 -4.086 -13.990 1.00 90.00 98 ARG A C 1
ATOM 744 O O . ARG A 1 98 ? -0.357 -3.775 -13.054 1.00 90.00 98 ARG A O 1
ATOM 751 N N . ALA A 1 99 ? 0.161 -5.157 -14.757 1.00 88.75 99 ALA A N 1
ATOM 752 C CA . ALA A 1 99 ? -0.945 -6.109 -14.579 1.00 88.75 99 ALA A CA 1
ATOM 753 C C . ALA A 1 99 ? -2.313 -5.445 -14.259 1.00 88.75 99 ALA A C 1
ATOM 755 O O . ALA A 1 99 ? -3.059 -5.891 -13.394 1.00 88.75 99 ALA A O 1
ATOM 756 N N . GLY A 1 100 ? -2.621 -4.321 -14.922 1.00 88.44 100 GLY A N 1
ATOM 757 C CA . GLY A 1 100 ? -3.872 -3.573 -14.737 1.00 88.44 100 GLY A CA 1
ATOM 758 C C . GLY A 1 100 ? -3.949 -2.662 -13.501 1.00 88.44 100 GLY A C 1
ATOM 759 O O . GLY A 1 100 ? -4.917 -1.912 -13.376 1.00 88.44 100 GLY A O 1
ATOM 760 N N . ALA A 1 101 ? -2.951 -2.657 -12.613 1.00 92.06 101 ALA A N 1
ATOM 761 C CA . ALA A 1 101 ? -2.888 -1.760 -11.457 1.00 92.06 101 ALA A CA 1
ATOM 762 C C . ALA A 1 101 ? -1.978 -0.558 -11.700 1.00 92.06 101 ALA A C 1
ATOM 764 O O . ALA A 1 101 ? -0.962 -0.656 -12.384 1.00 92.06 101 ALA A O 1
ATOM 765 N N . LYS A 1 102 ? -2.323 0.567 -11.066 1.00 93.19 102 LYS A N 1
ATOM 766 C CA . LYS A 1 102 ? -1.439 1.729 -10.907 1.00 93.19 102 LYS A CA 1
ATOM 767 C C . LYS A 1 102 ? -0.455 1.468 -9.768 1.00 93.19 102 LYS A C 1
ATOM 769 O O . LYS A 1 102 ? -0.883 1.015 -8.707 1.00 93.19 102 LYS A O 1
ATOM 774 N N . ILE A 1 103 ? 0.820 1.799 -9.971 1.00 92.69 103 ILE A N 1
ATOM 775 C CA . ILE A 1 103 ? 1.855 1.697 -8.930 1.00 92.69 103 ILE A CA 1
ATOM 776 C C . ILE A 1 103 ? 2.050 3.067 -8.281 1.00 92.69 103 ILE A C 1
ATOM 778 O O . ILE A 1 103 ? 2.434 4.028 -8.943 1.00 92.69 103 ILE A O 1
ATOM 782 N N . PHE A 1 104 ? 1.780 3.167 -6.984 1.00 93.38 104 PHE A N 1
ATOM 783 C CA . PHE A 1 104 ? 1.892 4.408 -6.227 1.00 93.38 104 PHE A CA 1
ATOM 784 C C . PHE A 1 104 ? 3.300 4.546 -5.644 1.00 93.38 104 PHE A C 1
ATOM 786 O O . PHE A 1 104 ? 3.687 3.804 -4.743 1.00 93.38 104 PHE A O 1
ATOM 793 N N . ILE A 1 105 ? 4.056 5.525 -6.143 1.00 91.88 105 ILE A N 1
ATOM 794 C CA . ILE A 1 105 ? 5.404 5.814 -5.649 1.00 91.88 105 ILE A CA 1
ATOM 795 C C . ILE A 1 105 ? 5.318 6.607 -4.341 1.00 91.88 105 ILE A C 1
ATOM 797 O O . ILE A 1 105 ? 4.841 7.743 -4.321 1.00 91.88 105 ILE A O 1
ATOM 801 N N . VAL A 1 106 ? 5.792 6.007 -3.251 1.00 91.94 106 VAL A N 1
ATOM 802 C CA . VAL A 1 106 ? 5.747 6.555 -1.887 1.00 91.94 106 VAL A CA 1
ATOM 803 C C . VAL A 1 106 ? 7.122 7.098 -1.510 1.00 91.94 106 VAL A C 1
ATOM 805 O O . VAL A 1 106 ? 8.108 6.363 -1.476 1.00 91.94 106 VAL A O 1
ATOM 808 N N . GLY A 1 107 ? 7.214 8.388 -1.187 1.00 92.06 107 GLY A N 1
ATOM 809 C CA . GLY A 1 107 ? 8.466 9.050 -0.824 1.00 92.06 107 GLY A CA 1
ATOM 810 C C . GLY A 1 107 ? 9.012 8.594 0.527 1.00 92.06 107 GLY A C 1
ATOM 811 O O . GLY A 1 107 ? 8.684 9.152 1.578 1.00 92.06 107 GLY A O 1
ATOM 812 N N . THR A 1 108 ? 9.907 7.607 0.504 1.00 90.62 108 THR A N 1
ATOM 813 C CA . THR A 1 108 ? 10.413 6.959 1.724 1.00 90.62 108 THR A CA 1
ATOM 814 C C . THR A 1 108 ? 11.269 7.896 2.579 1.00 90.62 108 THR A C 1
ATOM 816 O O . THR A 1 108 ? 11.137 7.912 3.805 1.00 90.62 108 THR A O 1
ATOM 819 N N . LEU A 1 109 ? 12.119 8.723 1.958 1.00 89.25 109 LEU A N 1
ATOM 820 C CA . LEU A 1 109 ? 12.960 9.695 2.663 1.00 89.25 109 LEU A CA 1
ATOM 821 C C . LEU A 1 109 ? 12.124 10.800 3.317 1.00 89.25 109 LEU A C 1
ATOM 823 O O . LEU A 1 109 ? 12.375 11.158 4.471 1.00 89.25 109 LEU A O 1
ATOM 827 N N . ALA A 1 110 ? 11.119 11.315 2.605 1.00 88.75 110 ALA A N 1
ATOM 828 C CA . ALA A 1 110 ? 10.189 12.298 3.150 1.00 88.75 110 ALA A CA 1
ATOM 829 C C . ALA A 1 110 ? 9.441 11.721 4.362 1.00 88.75 110 ALA A C 1
ATOM 831 O O . ALA A 1 110 ? 9.408 12.359 5.415 1.00 88.75 110 ALA A O 1
ATOM 832 N N . GLY A 1 111 ? 8.950 10.481 4.255 1.00 87.19 111 GLY A N 1
ATOM 833 C CA . GLY A 1 111 ? 8.253 9.790 5.343 1.00 87.19 111 GLY A CA 1
ATOM 834 C C . GLY A 1 111 ? 9.13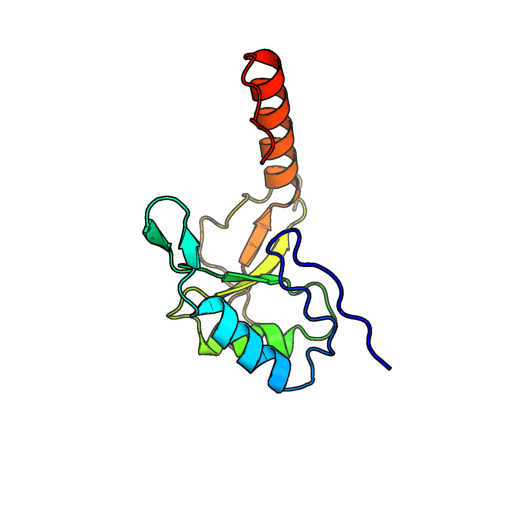9 9.583 6.569 1.00 87.19 111 GLY A C 1
ATOM 835 O O . GLY A 1 111 ? 8.791 10.006 7.672 1.00 87.19 111 GLY A O 1
ATOM 836 N N . LYS A 1 112 ? 10.335 9.015 6.374 1.00 87.94 112 LYS A N 1
ATOM 837 C CA . LYS A 1 112 ? 11.314 8.783 7.450 1.00 87.94 112 LYS A CA 1
ATOM 838 C C . LYS A 1 112 ? 11.726 10.084 8.137 1.00 87.94 112 LYS A 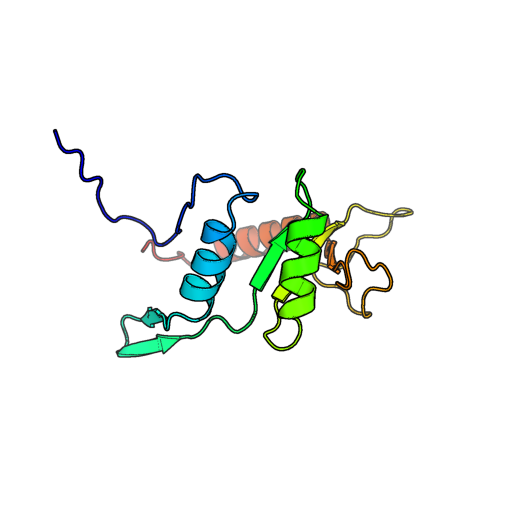C 1
ATOM 840 O O . LYS A 1 112 ? 11.840 10.122 9.361 1.00 87.94 112 LYS A O 1
ATOM 845 N N . THR A 1 113 ? 11.958 11.147 7.369 1.00 88.75 113 THR A N 1
ATOM 846 C CA . THR A 1 113 ? 12.390 12.441 7.917 1.00 88.75 113 THR A CA 1
ATOM 847 C C . THR A 1 113 ? 11.270 13.112 8.707 1.00 88.75 113 THR A C 1
ATOM 849 O O . THR A 1 113 ? 11.509 13.563 9.826 1.00 88.75 113 THR A O 1
ATOM 852 N N . GLY A 1 114 ? 10.047 13.121 8.167 1.00 87.75 114 GLY A N 1
ATOM 853 C CA . GLY A 1 114 ? 8.869 13.660 8.849 1.00 87.75 114 GLY A CA 1
ATOM 854 C C . GLY A 1 114 ? 8.588 12.939 10.167 1.00 87.75 114 GLY A C 1
ATOM 855 O O . GLY A 1 114 ? 8.456 13.590 11.203 1.00 87.75 114 GLY A O 1
ATOM 856 N N . TRP A 1 115 ? 8.609 11.601 10.153 1.00 87.31 115 TRP A N 1
ATOM 857 C CA . TRP A 1 115 ? 8.473 10.782 11.359 1.00 87.31 115 TRP A CA 1
ATOM 858 C C . TRP A 1 115 ? 9.532 11.129 12.409 1.00 87.31 115 TRP A C 1
ATOM 860 O O . TRP A 1 115 ? 9.201 11.457 13.547 1.00 87.31 115 TRP A O 1
ATOM 870 N N . ARG A 1 116 ? 10.816 11.124 12.023 1.00 88.38 116 ARG A N 1
ATOM 871 C CA . ARG A 1 116 ? 11.922 11.444 12.939 1.00 88.38 116 ARG A CA 1
ATOM 872 C C . ARG A 1 116 ? 11.783 12.841 13.541 1.00 88.38 116 ARG A C 1
ATOM 874 O O . ARG A 1 116 ? 12.086 13.020 14.718 1.00 88.38 116 ARG A O 1
ATOM 881 N N . GLN A 1 117 ? 11.348 13.828 12.761 1.00 87.75 117 GLN A N 1
ATOM 882 C CA . GLN A 1 117 ? 11.156 15.189 13.255 1.00 87.75 117 GLN A CA 1
ATOM 883 C C . GLN A 1 117 ? 9.988 15.275 14.241 1.00 87.75 117 GLN A C 1
ATOM 885 O O . GLN A 1 117 ? 10.144 15.871 15.307 1.00 87.75 117 GLN A O 1
ATOM 890 N N . HIS A 1 118 ? 8.849 14.659 13.911 1.00 86.50 118 HIS A N 1
ATOM 891 C CA . HIS A 1 118 ? 7.696 14.588 14.804 1.00 86.50 118 HIS A CA 1
ATOM 892 C C . HIS A 1 118 ? 8.072 13.926 16.134 1.00 86.50 118 HIS A C 1
ATOM 894 O O . HIS A 1 118 ? 7.803 14.484 17.193 1.00 86.50 118 HIS A O 1
ATOM 900 N N . TRP A 1 119 ? 8.792 12.804 16.084 1.00 86.12 119 TRP A N 1
ATOM 901 C CA . TRP A 1 119 ? 9.230 12.079 17.276 1.00 86.12 119 TRP A CA 1
ATOM 902 C C . TRP A 1 119 ? 10.148 12.926 18.171 1.00 86.12 119 TRP A C 1
ATOM 904 O O . TRP A 1 119 ? 9.944 13.018 19.380 1.00 86.12 119 TRP A O 1
ATOM 914 N N . LYS A 1 120 ? 11.107 13.648 17.573 1.00 86.25 120 LYS A N 1
ATOM 915 C CA . LYS A 1 120 ? 11.955 14.608 18.301 1.00 86.25 120 LYS A CA 1
ATOM 916 C C . LYS A 1 120 ? 11.148 15.755 18.922 1.00 86.25 120 LYS A C 1
ATOM 918 O O . LYS A 1 120 ? 11.507 16.232 19.993 1.00 86.25 120 LYS A O 1
ATOM 923 N N . ASN A 1 121 ? 10.098 16.228 18.250 1.00 86.38 121 ASN A N 1
ATOM 924 C CA . ASN A 1 121 ? 9.218 17.269 18.784 1.00 86.38 121 ASN A CA 1
ATOM 925 C C . ASN A 1 121 ? 8.396 16.746 19.972 1.00 86.38 121 ASN A C 1
ATOM 927 O O . ASN A 1 121 ? 8.341 17.419 20.997 1.00 86.38 121 ASN A O 1
ATOM 931 N N . ALA A 1 122 ? 7.834 15.539 19.865 1.00 80.19 122 ALA A N 1
ATOM 932 C CA . ALA A 1 122 ? 7.081 14.895 20.940 1.00 80.19 122 ALA A CA 1
ATOM 933 C C . ALA A 1 122 ? 7.941 14.725 22.204 1.00 80.19 122 ALA A C 1
ATOM 935 O O . ALA A 1 122 ? 7.542 15.169 23.281 1.00 80.19 122 ALA A O 1
ATOM 936 N N . ALA A 1 123 ? 9.172 14.223 22.049 1.00 77.19 123 ALA A N 1
ATOM 937 C CA . ALA A 1 123 ? 10.130 14.071 23.145 1.00 77.19 123 ALA A CA 1
ATOM 938 C C . ALA A 1 123 ? 10.491 15.402 23.838 1.00 77.19 123 ALA A C 1
ATOM 940 O O . ALA A 1 123 ? 10.713 15.428 25.044 1.00 77.19 123 ALA A O 1
ATOM 941 N N . ARG A 1 124 ? 10.518 16.522 23.098 1.00 73.31 124 ARG A N 1
ATOM 942 C CA . ARG A 1 124 ? 10.754 17.867 23.661 1.00 73.31 124 ARG A CA 1
ATOM 943 C C . ARG A 1 124 ? 9.542 18.450 24.386 1.00 73.31 124 ARG A C 1
ATOM 945 O O . ARG A 1 124 ? 9.715 19.266 25.281 1.00 73.31 124 ARG A O 1
ATOM 952 N N . SER A 1 125 ? 8.333 18.063 23.990 1.00 73.12 125 SER A N 1
ATOM 953 C CA . SER A 1 125 ? 7.080 18.593 24.545 1.00 73.12 125 SER A CA 1
ATOM 954 C C . SER A 1 125 ? 6.632 17.932 25.855 1.00 73.12 125 SER A C 1
ATOM 956 O O . SER A 1 125 ? 5.599 18.309 26.396 1.00 73.12 125 SER A O 1
ATOM 958 N N . GLY A 1 126 ? 7.367 16.935 26.363 1.00 57.66 126 GLY A N 1
ATOM 959 C CA . GLY A 1 126 ? 7.003 16.214 27.589 1.00 57.66 126 GLY A CA 1
ATOM 960 C C . GLY A 1 126 ? 5.798 15.272 27.449 1.00 57.66 126 GLY A C 1
ATOM 961 O O . GLY A 1 126 ? 5.386 14.670 28.437 1.00 57.66 126 GLY A O 1
ATOM 962 N N . PHE A 1 127 ? 5.246 15.098 26.241 1.00 55.00 127 PHE A N 1
ATOM 963 C CA . PHE A 1 127 ? 4.215 14.096 25.972 1.00 55.00 127 PHE A CA 1
ATOM 964 C C . PHE A 1 127 ? 4.817 12.688 26.077 1.00 55.00 127 PHE A C 1
ATOM 966 O O . PHE A 1 127 ? 5.480 12.203 25.159 1.00 55.00 127 PHE A O 1
ATOM 973 N N . HIS A 1 128 ? 4.566 12.022 27.204 1.00 52.66 128 HIS A N 1
ATOM 974 C CA . HIS A 1 128 ? 4.715 10.577 27.319 1.00 52.66 128 HIS A CA 1
ATOM 975 C C . HIS A 1 128 ? 3.676 9.923 26.403 1.00 52.66 128 HIS A C 1
ATOM 977 O O . HIS A 1 128 ? 2.473 9.988 26.660 1.00 52.66 128 HIS A O 1
ATOM 983 N N . VAL A 1 129 ? 4.128 9.276 25.330 1.00 51.50 129 VAL A N 1
ATOM 984 C CA . VAL A 1 129 ? 3.327 8.232 24.687 1.00 51.50 129 VAL A CA 1
ATOM 985 C C . VAL A 1 129 ? 3.161 7.122 25.719 1.00 51.50 129 VAL A C 1
ATOM 987 O O . VAL A 1 129 ? 4.114 6.420 26.046 1.00 51.50 129 VAL A O 1
ATOM 990 N N . CYS A 1 130 ? 1.966 7.049 26.303 1.00 36.59 130 CYS A N 1
ATOM 991 C CA . CYS A 1 130 ? 1.585 6.000 27.237 1.00 36.59 130 CYS A CA 1
ATOM 992 C C . CYS A 1 130 ? 1.831 4.635 26.567 1.00 36.59 130 CYS A C 1
ATOM 994 O O . CYS A 1 130 ? 1.328 4.430 25.456 1.00 36.59 130 CYS A O 1
ATOM 996 N N . PRO A 1 131 ? 2.612 3.727 27.177 1.00 43.59 131 PRO A N 1
ATOM 997 C CA . PRO A 1 131 ? 2.778 2.392 26.636 1.00 43.59 131 PRO A CA 1
ATOM 998 C C . PRO A 1 131 ? 1.453 1.644 26.821 1.00 43.59 131 PRO A C 1
ATOM 1000 O O . PRO A 1 131 ? 0.935 1.554 27.934 1.00 43.59 131 PRO A O 1
ATOM 1003 N N . ARG A 1 132 ? 0.887 1.151 25.719 1.00 39.25 132 ARG A N 1
ATOM 1004 C CA . ARG A 1 132 ? -0.046 0.024 25.740 1.00 39.25 132 ARG A CA 1
ATOM 1005 C C . ARG A 1 132 ? 0.672 -1.190 25.193 1.00 39.25 132 ARG A C 1
ATOM 1007 O O . ARG A 1 132 ? 1.403 -1.003 24.194 1.00 39.25 132 ARG A O 1
#

Organism: NCBI:txid2306993

Sequence (132 aa):
MSRSLGSEGGGHVTERDPDEGHVWAELDRIRREPIPIGDGRTLHIQACCIDTGGRNIDAVCSYAAARSRERVWAIEGGSEVGGRRQPIWPIVAPTTMRAGAKIFIVGTLAGKTGWRQHWKNAARSGFHVCPR

pLDDT: mean 80.35, std 18.46, range [29.53, 96.06]